Protein AF-A0A381YT73-F1 (afdb_monomer_lite)

Secondary structure (DSSP, 8-state):
---TTSSSTTSTTTHHHHHHHHHHHHHTTTT-PPTTHHHHGGGS-HHHHHHHHHHHHHHHHHHTTSS---SHHHHHHHHHHHHTPPP-SHHHHHHHHHHHHHHHHHHHHHHHHHHHHHHHHHHHT----------------SSHHHHHHHHHHHHHHHTTHHHHHHHHHHHHHHHHHHS--

Organism: NCBI:txid408172

pLDDT: mean 74.09, std 19.37, range [34.75, 97.25]

Radius of gyration: 31.49 Å; chains: 1; bounding box: 104×42×70 Å

Sequence (181 aa):
MVIQMKQVYLLEGKDSMTIVSEKEKHFKFLGKPLASLNEISGLIPKDQLFLLEQYGAWMEALVKNKIKPLTEDQKQFIQVAIGGRCGKTSFEKAWINSVIVRNRNRTDLITRETQLSTRVSNVGSFSNSKTMHSGHSNSGGGIGFITGIVLAVLAFSIVPVIPVIIAFIAGHWLSYNFGKK

Foldseek 3Di:
DPDVVPVVCVVPDPVVVVVVVLVVQLVVQFQAAAPCLVVCVVPDDPLLSVCRRGCVSSLVCLLVVVGDDPDPVSVVLNCCLPVVHDDPDSPSNSSSSVVVSVVVVVVVVVVVVVVVVVVVVVVVPPPPPDDDDDDDDDDDDDDVVVVVVVVVVVVVVCVVVVVVVVVVVVVVVVCVVVVPD

Structure (mmCIF, N/CA/C/O backbone):
data_AF-A0A381YT73-F1
#
_entry.id   AF-A0A381YT73-F1
#
loop_
_atom_site.group_PDB
_atom_site.id
_atom_site.type_symbol
_atom_site.label_atom_id
_atom_site.label_alt_id
_atom_site.label_comp_id
_atom_site.label_asym_id
_atom_site.label_entity_id
_atom_site.label_seq_id
_atom_site.pdbx_PDB_ins_code
_atom_site.Cartn_x
_atom_site.Cartn_y
_atom_site.Cartn_z
_atom_site.occupancy
_atom_site.B_iso_or_equiv
_atom_site.auth_seq_id
_atom_site.auth_comp_id
_atom_site.auth_asym_id
_atom_site.auth_atom_id
_atom_site.pdbx_PDB_model_num
ATOM 1 N N . MET A 1 1 ? -39.406 15.927 14.296 1.00 42.81 1 MET A N 1
ATOM 2 C CA . MET A 1 1 ? -38.547 14.918 13.634 1.00 42.81 1 MET A CA 1
ATOM 3 C C . MET A 1 1 ? -37.153 14.916 14.278 1.00 42.81 1 MET A C 1
ATOM 5 O O . MET A 1 1 ? -36.171 15.240 13.633 1.00 42.81 1 MET A O 1
ATOM 9 N N . VAL A 1 2 ? -37.068 14.607 15.581 1.00 46.50 2 VAL A N 1
ATOM 10 C CA . VAL A 1 2 ? -35.828 14.674 16.395 1.00 46.50 2 VAL A CA 1
ATOM 11 C C . VAL A 1 2 ? -35.729 13.403 17.249 1.00 46.50 2 VAL A C 1
ATOM 13 O O . VAL A 1 2 ? -35.628 13.452 18.467 1.00 46.50 2 VAL A O 1
ATOM 16 N N . ILE A 1 3 ? -35.902 12.236 16.623 1.00 46.19 3 ILE A N 1
ATOM 17 C CA . ILE A 1 3 ? -35.893 10.945 17.343 1.00 46.19 3 ILE A CA 1
ATOM 18 C C . ILE A 1 3 ? -34.907 9.937 16.727 1.00 46.19 3 ILE A C 1
ATOM 20 O O . ILE A 1 3 ? -34.513 8.993 17.400 1.00 46.19 3 ILE A O 1
ATOM 24 N N . GLN A 1 4 ? -34.363 10.179 15.528 1.00 47.47 4 GLN A N 1
ATOM 25 C CA . GLN A 1 4 ? -33.462 9.207 14.886 1.00 47.47 4 GLN A CA 1
ATOM 26 C C . GLN A 1 4 ? -31.974 9.358 15.230 1.00 47.47 4 GLN A C 1
ATOM 28 O O . GLN A 1 4 ? -31.201 8.451 14.951 1.00 47.47 4 GLN A O 1
ATOM 33 N N . MET A 1 5 ? -31.555 10.443 15.890 1.00 40.78 5 MET A N 1
ATOM 34 C CA . MET A 1 5 ? -30.147 10.606 16.289 1.00 40.78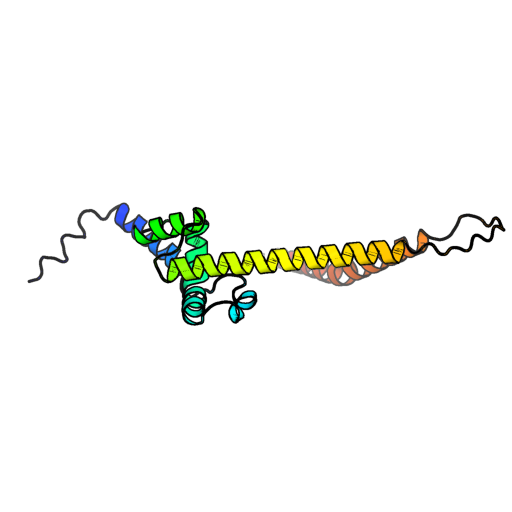 5 MET A CA 1
ATOM 35 C C . MET A 1 5 ? -29.824 10.002 17.665 1.00 40.78 5 MET A C 1
ATOM 37 O O . MET A 1 5 ? -28.659 9.855 18.012 1.00 40.78 5 MET A O 1
ATOM 41 N N . LYS A 1 6 ? -30.843 9.627 18.454 1.00 40.50 6 LYS A N 1
ATOM 42 C CA . LYS A 1 6 ? -30.668 9.190 19.850 1.00 40.50 6 LYS A CA 1
ATOM 43 C C . LYS A 1 6 ? -30.538 7.669 20.022 1.00 40.50 6 LYS A C 1
ATOM 45 O O . LYS A 1 6 ? -30.162 7.224 21.097 1.00 40.50 6 LYS A O 1
ATOM 50 N N . GLN A 1 7 ? -30.810 6.879 18.979 1.00 41.69 7 GLN A N 1
ATOM 51 C CA . GLN A 1 7 ? -30.789 5.407 19.050 1.00 41.69 7 GLN A CA 1
ATOM 52 C C . GLN A 1 7 ? -29.420 4.771 18.746 1.00 41.69 7 GLN A C 1
ATOM 54 O O . GLN A 1 7 ? -29.266 3.566 18.902 1.00 41.69 7 GLN A O 1
ATOM 59 N N . VAL A 1 8 ? -28.403 5.552 18.361 1.00 45.78 8 VAL A N 1
ATOM 60 C CA . VAL A 1 8 ? -27.037 5.022 18.153 1.00 45.78 8 VAL A CA 1
ATOM 61 C C . VAL A 1 8 ? -26.197 5.063 19.442 1.00 45.78 8 VAL A C 1
ATOM 63 O O . VAL A 1 8 ? -25.238 4.311 19.571 1.00 45.78 8 VAL A O 1
ATOM 66 N N . TYR A 1 9 ? -26.617 5.840 20.446 1.00 45.94 9 TYR A N 1
ATOM 67 C CA . TYR A 1 9 ? -25.870 6.052 21.695 1.00 45.94 9 TYR A CA 1
ATOM 68 C C . TYR A 1 9 ? -26.098 4.974 22.780 1.00 45.94 9 TYR A C 1
ATOM 70 O O . TYR A 1 9 ? -25.628 5.120 23.904 1.00 45.94 9 TYR A O 1
ATOM 78 N N . LEU A 1 10 ? -26.824 3.882 22.489 1.00 42.94 10 LEU A N 1
ATOM 79 C CA . LEU A 1 10 ? -27.246 2.910 23.517 1.00 42.94 10 LEU A CA 1
ATOM 80 C C . LEU A 1 10 ? -26.503 1.557 23.507 1.00 42.94 10 LEU A C 1
ATOM 82 O O . LEU A 1 10 ? -26.897 0.643 24.225 1.00 42.94 10 LEU A O 1
ATOM 86 N N . LEU A 1 11 ? -25.413 1.430 22.741 1.00 47.25 11 LEU A N 1
ATOM 87 C CA . LEU A 1 11 ? -24.475 0.289 22.809 1.00 47.25 11 LEU A CA 1
ATOM 88 C C . LEU A 1 11 ? -23.036 0.735 23.180 1.00 47.25 11 LEU A C 1
ATOM 90 O O . LEU A 1 11 ? -22.084 -0.044 23.142 1.00 47.25 11 LEU A O 1
ATOM 94 N N . GLU A 1 12 ? -22.867 2.010 23.546 1.00 51.44 12 GLU A N 1
ATOM 95 C CA . GLU A 1 12 ? -21.612 2.773 23.491 1.00 51.44 12 GLU A CA 1
ATOM 96 C C . GLU A 1 12 ? -20.751 2.763 24.768 1.00 51.44 12 GLU A C 1
ATOM 98 O O . GLU A 1 12 ? -20.396 3.808 25.310 1.00 51.44 12 GLU A O 1
ATOM 103 N N . GLY A 1 13 ? -20.350 1.591 25.247 1.00 49.94 13 GLY A N 1
ATOM 104 C CA . GLY A 1 13 ? -19.329 1.529 26.305 1.00 49.94 13 GLY A CA 1
ATOM 105 C C . GLY A 1 13 ? -17.940 1.192 25.774 1.00 49.94 13 GLY A C 1
ATOM 106 O O . GLY A 1 13 ? -16.969 1.920 25.968 1.00 49.94 13 GLY A O 1
ATOM 107 N N . LYS A 1 14 ? -17.842 0.029 25.126 1.00 52.56 14 LYS A N 1
ATOM 108 C CA . LYS A 1 14 ? -16.562 -0.599 24.763 1.00 52.56 14 LYS A CA 1
ATOM 109 C C . LYS A 1 14 ? -16.303 -0.591 23.257 1.00 52.56 14 LYS A C 1
ATOM 111 O O . LYS A 1 14 ? -15.175 -0.324 22.843 1.00 52.56 14 LYS A O 1
ATOM 116 N N . ASP A 1 15 ? -17.333 -0.800 22.440 1.00 57.03 15 ASP A N 1
ATOM 117 C CA . ASP A 1 15 ? -17.183 -0.879 20.981 1.00 57.03 15 ASP A CA 1
ATOM 118 C C . ASP A 1 15 ? -17.038 0.505 20.339 1.00 57.03 15 ASP A C 1
ATOM 120 O O . ASP A 1 15 ? -16.241 0.676 19.421 1.00 57.03 15 ASP A O 1
ATOM 124 N N . SER A 1 16 ? -17.712 1.525 20.877 1.00 57.81 16 SER A N 1
ATOM 125 C CA . SER A 1 16 ? -17.561 2.921 20.444 1.00 57.81 16 SER A CA 1
ATOM 126 C C . SER A 1 16 ? -16.148 3.446 20.715 1.00 57.81 16 SER A C 1
ATOM 128 O O . SER A 1 16 ? -15.484 3.921 19.796 1.00 57.81 16 SER A O 1
ATOM 130 N N . MET A 1 17 ? -15.646 3.272 21.942 1.00 60.31 17 MET A N 1
ATOM 131 C CA . MET A 1 17 ? -14.276 3.627 22.337 1.00 60.31 17 MET A CA 1
ATOM 132 C C . MET A 1 17 ? -13.229 2.916 21.461 1.00 60.31 17 MET A C 1
ATOM 134 O O . MET A 1 17 ? -12.271 3.534 20.995 1.00 60.31 17 MET A O 1
ATOM 138 N N . THR A 1 18 ? -13.435 1.624 21.177 1.00 63.34 18 THR A N 1
ATOM 139 C CA . THR A 1 18 ? -12.523 0.832 20.337 1.00 63.34 18 THR A CA 1
ATOM 140 C C . THR A 1 18 ? -12.548 1.295 18.877 1.00 63.34 18 THR A C 1
ATOM 142 O O . THR A 1 18 ? -11.493 1.471 18.273 1.00 63.34 18 THR A O 1
ATOM 145 N N . ILE A 1 19 ? -13.728 1.559 18.306 1.00 69.69 19 ILE A N 1
ATOM 146 C CA . ILE A 1 19 ? -13.866 2.051 16.926 1.00 69.69 19 ILE A CA 1
ATOM 147 C C . ILE A 1 19 ? -13.275 3.458 16.770 1.00 69.69 19 ILE A C 1
ATOM 149 O O . ILE A 1 19 ? -12.631 3.735 15.756 1.00 69.69 19 ILE A O 1
ATOM 153 N N . VAL A 1 20 ? -13.459 4.344 17.754 1.00 72.25 20 VAL A N 1
ATOM 154 C CA . VAL A 1 20 ? -12.851 5.685 17.759 1.00 72.25 20 VAL A CA 1
ATOM 155 C C . VAL A 1 20 ? -11.325 5.574 17.778 1.00 72.25 20 VAL A C 1
ATOM 157 O O . VAL A 1 20 ? -10.665 6.162 16.920 1.00 72.25 20 VAL A O 1
ATOM 160 N N . SER A 1 21 ? -10.769 4.731 18.653 1.00 80.06 21 SER A N 1
ATOM 161 C CA . SER A 1 21 ? -9.320 4.503 18.727 1.00 80.06 21 SER A CA 1
ATOM 162 C C . SER A 1 21 ? -8.738 3.911 17.435 1.00 80.06 21 SER A C 1
ATOM 164 O O . SER A 1 21 ? -7.663 4.317 16.989 1.00 80.06 21 SER A O 1
ATOM 166 N N . GLU A 1 22 ? -9.432 2.975 16.783 1.00 82.06 22 GLU A N 1
ATOM 167 C CA . GLU A 1 22 ? -8.963 2.421 15.507 1.00 82.06 22 GLU A CA 1
ATOM 168 C C . GLU A 1 22 ? -9.044 3.449 14.366 1.00 82.06 22 GLU A C 1
ATOM 170 O O . GLU A 1 22 ? -8.109 3.556 13.571 1.00 82.06 22 GLU A O 1
ATOM 175 N N . LYS A 1 23 ? -10.089 4.286 14.310 1.00 85.75 23 LYS A N 1
ATOM 176 C CA . LYS A 1 23 ? -10.169 5.386 13.331 1.00 85.75 23 LYS A CA 1
ATOM 177 C C . LYS A 1 23 ? -9.018 6.379 13.494 1.00 85.75 23 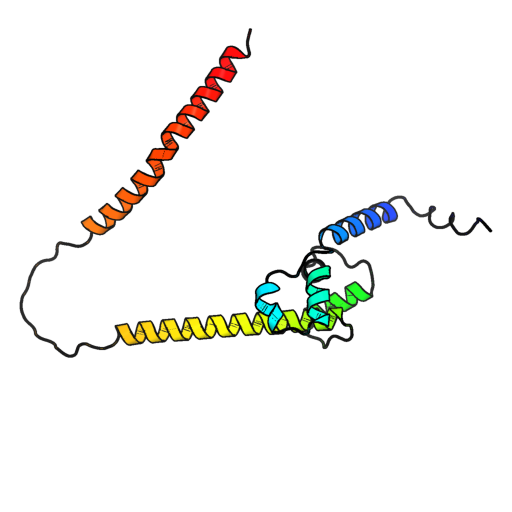LYS A C 1
ATOM 179 O O . LYS A 1 23 ? -8.398 6.757 12.501 1.00 85.75 23 LYS A O 1
ATOM 184 N N . GLU A 1 24 ? -8.670 6.747 14.725 1.00 88.56 24 GLU A N 1
ATOM 185 C CA . GLU A 1 24 ? -7.508 7.600 15.016 1.00 88.56 24 GLU A CA 1
ATOM 186 C C . GLU A 1 24 ? -6.198 7.011 14.483 1.00 88.56 24 GLU A C 1
ATOM 188 O O . GLU A 1 24 ? -5.364 7.736 13.936 1.00 88.56 24 GLU A O 1
ATOM 193 N N . LYS A 1 25 ? -6.019 5.687 14.573 1.00 90.75 25 LYS A N 1
ATOM 194 C CA . LYS A 1 25 ? -4.849 5.015 13.989 1.00 90.75 25 LYS A CA 1
ATOM 195 C C . LYS A 1 25 ? -4.814 5.154 12.468 1.00 90.75 25 LYS A C 1
ATOM 197 O O . LYS A 1 25 ? -3.731 5.358 11.928 1.00 90.75 25 LYS A O 1
ATOM 202 N N . HIS A 1 26 ? -5.959 5.094 11.784 1.00 91.75 26 HIS A N 1
ATOM 203 C CA . HIS A 1 26 ? -6.028 5.272 10.327 1.00 91.75 26 HIS A CA 1
ATOM 204 C C . HIS A 1 26 ? -5.612 6.684 9.907 1.00 91.75 26 HIS A C 1
ATOM 206 O O . HIS A 1 26 ? -4.826 6.829 8.970 1.00 91.75 26 HIS A O 1
ATOM 212 N N . PHE A 1 27 ? -6.071 7.714 10.628 1.00 90.81 27 PHE A N 1
ATOM 213 C CA . PHE A 1 27 ? -5.749 9.112 10.321 1.00 90.81 27 PHE A CA 1
ATOM 214 C C . PHE A 1 27 ? -4.245 9.404 10.322 1.00 90.81 27 PHE A C 1
ATOM 216 O O . PHE A 1 27 ? -3.790 10.233 9.540 1.00 90.81 27 PHE A O 1
ATOM 223 N N . LYS A 1 28 ? -3.449 8.673 11.114 1.00 93.44 28 LYS A N 1
ATOM 224 C CA . LYS A 1 28 ? -1.982 8.828 11.148 1.00 93.44 28 LYS A CA 1
ATOM 225 C C . LYS A 1 28 ? -1.297 8.552 9.806 1.00 93.44 28 LYS A C 1
ATOM 227 O O . LYS A 1 28 ? -0.177 9.019 9.604 1.00 93.44 28 LYS A O 1
ATOM 232 N N . PHE A 1 29 ? -1.929 7.786 8.917 1.00 91.94 29 PHE A N 1
ATOM 233 C CA . PHE A 1 29 ? -1.352 7.378 7.634 1.00 91.94 29 PHE A CA 1
ATOM 234 C C . PHE A 1 29 ? -1.969 8.089 6.423 1.00 91.94 29 PHE A C 1
ATOM 236 O O . PHE A 1 29 ? -1.427 7.977 5.325 1.00 91.94 29 PHE A O 1
ATOM 243 N N . LEU A 1 30 ? -3.083 8.804 6.600 1.00 92.00 30 LEU A N 1
ATOM 244 C CA . LEU A 1 30 ? -3.731 9.552 5.521 1.00 92.00 30 LEU A CA 1
ATOM 245 C C . LEU A 1 30 ? -2.926 10.810 5.158 1.00 92.00 30 LEU A C 1
ATOM 247 O O . LEU A 1 30 ? -2.263 11.401 6.010 1.00 92.00 30 LEU A O 1
ATOM 251 N N . GLY A 1 31 ? -2.973 11.202 3.883 1.00 91.00 31 GLY A N 1
ATOM 252 C CA . GLY A 1 31 ? -2.226 12.343 3.339 1.00 91.00 31 GLY A CA 1
ATOM 253 C C . GLY A 1 31 ? -0.717 12.106 3.234 1.00 91.00 31 GLY A C 1
ATOM 254 O O . GLY A 1 31 ? 0.044 13.058 3.068 1.00 91.00 31 GLY A O 1
ATOM 255 N N . LYS A 1 32 ? -0.263 10.855 3.387 1.00 94.06 32 LYS A N 1
ATOM 256 C CA . LYS A 1 32 ? 1.152 10.484 3.315 1.00 94.06 32 LYS A CA 1
ATOM 257 C C . LYS A 1 32 ? 1.408 9.610 2.081 1.00 94.06 32 LYS A C 1
ATOM 259 O O . LYS A 1 32 ? 0.720 8.593 1.907 1.00 94.06 32 LYS A O 1
ATOM 264 N N . PRO A 1 33 ? 2.429 9.946 1.272 1.00 95.19 33 PRO A N 1
ATOM 265 C CA . PRO A 1 33 ? 2.723 9.220 0.049 1.00 95.19 33 PRO A CA 1
ATOM 266 C C . PRO A 1 33 ? 3.263 7.823 0.338 1.00 95.19 33 PRO A C 1
ATOM 268 O O . PRO A 1 33 ? 3.783 7.537 1.420 1.00 95.19 33 PRO A O 1
ATOM 271 N N . LEU A 1 34 ? 3.173 6.946 -0.659 1.00 94.62 34 LEU A N 1
ATOM 272 C CA . LEU A 1 34 ? 3.829 5.645 -0.621 1.00 94.62 34 LEU A CA 1
ATOM 273 C C . LEU A 1 34 ? 5.354 5.823 -0.495 1.00 94.62 34 LEU A C 1
ATOM 275 O O . LEU A 1 34 ? 5.953 6.658 -1.175 1.00 94.62 34 LEU A O 1
ATOM 279 N N . ALA A 1 35 ? 6.006 5.008 0.336 1.00 90.75 35 ALA A N 1
ATOM 280 C CA . ALA A 1 35 ? 7.466 5.008 0.426 1.00 90.75 35 ALA A CA 1
ATOM 281 C C . ALA A 1 35 ? 8.096 4.727 -0.951 1.00 90.75 35 ALA A C 1
ATOM 283 O O . ALA A 1 35 ? 7.638 3.823 -1.657 1.00 90.75 35 ALA A O 1
ATOM 284 N N . SER A 1 36 ? 9.142 5.466 -1.329 1.00 87.12 36 SER A N 1
ATOM 285 C CA . SER A 1 36 ? 9.803 5.380 -2.647 1.00 87.12 36 SER A CA 1
ATOM 286 C C . SER A 1 36 ? 8.905 5.708 -3.849 1.00 87.12 36 SER A C 1
ATOM 288 O O . SER A 1 36 ? 9.171 5.263 -4.963 1.00 87.12 36 SER A O 1
ATOM 290 N N . LEU A 1 37 ? 7.817 6.466 -3.662 1.00 91.06 37 LEU A N 1
ATOM 291 C CA . LEU A 1 37 ? 6.957 6.864 -4.783 1.00 91.06 37 LEU A CA 1
ATOM 292 C C . LEU A 1 37 ? 7.701 7.729 -5.812 1.00 91.06 37 LEU A C 1
ATOM 294 O O . LEU A 1 37 ? 7.466 7.597 -7.008 1.00 91.06 37 LEU A O 1
ATOM 298 N N . ASN A 1 38 ? 8.629 8.569 -5.354 1.00 91.81 38 ASN A N 1
ATOM 299 C CA . ASN A 1 38 ? 9.497 9.395 -6.196 1.00 91.81 38 ASN A CA 1
ATOM 300 C C . ASN A 1 38 ? 10.347 8.575 -7.183 1.00 91.81 38 ASN A C 1
ATOM 302 O O . ASN A 1 38 ? 10.599 9.040 -8.288 1.00 91.81 38 ASN A O 1
ATOM 306 N N . GLU A 1 39 ? 10.755 7.361 -6.812 1.00 89.81 39 GLU A N 1
ATOM 307 C CA . GLU A 1 39 ? 11.551 6.470 -7.666 1.00 89.81 39 GLU A CA 1
ATOM 308 C C . GLU A 1 39 ? 10.728 5.852 -8.808 1.00 89.81 39 GLU A C 1
ATOM 310 O O . GLU A 1 39 ? 11.289 5.401 -9.805 1.00 89.81 39 GLU A O 1
ATOM 315 N N . ILE A 1 40 ? 9.399 5.805 -8.665 1.00 91.75 40 ILE A N 1
ATOM 316 C CA . ILE A 1 40 ? 8.491 5.119 -9.598 1.00 91.75 40 ILE A CA 1
ATOM 317 C C . ILE A 1 40 ? 7.450 6.053 -10.230 1.00 91.75 40 ILE A C 1
ATOM 319 O O . ILE A 1 40 ? 6.656 5.606 -11.056 1.00 91.75 40 ILE A O 1
ATOM 323 N N . SER A 1 41 ? 7.444 7.341 -9.879 1.00 90.69 41 SER A N 1
ATOM 324 C CA . SER A 1 41 ? 6.410 8.306 -10.280 1.00 90.69 41 SER A CA 1
ATOM 325 C C . SER A 1 41 ? 6.308 8.487 -11.796 1.00 90.69 41 SER A C 1
ATOM 327 O O . SER A 1 41 ? 5.206 8.595 -12.325 1.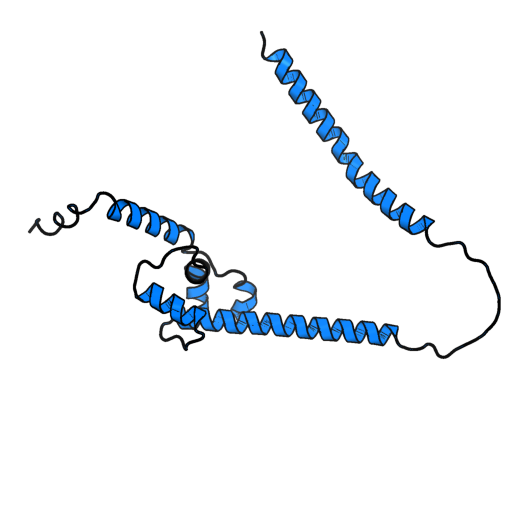00 90.69 41 SER A O 1
ATOM 329 N N . GLY A 1 42 ? 7.437 8.442 -12.510 1.00 91.31 42 GLY A N 1
ATOM 330 C CA . GLY A 1 42 ? 7.482 8.535 -13.975 1.00 91.31 42 GLY A CA 1
ATOM 331 C C . GLY A 1 42 ? 6.989 7.286 -14.715 1.00 91.31 42 GLY A C 1
ATOM 332 O O . GLY A 1 42 ? 6.861 7.314 -15.935 1.00 91.31 42 GLY A O 1
ATOM 333 N N . LEU A 1 43 ? 6.722 6.192 -13.998 1.00 91.00 43 LEU A N 1
ATOM 334 C CA . LEU A 1 43 ? 6.351 4.890 -14.563 1.00 91.00 43 LEU A CA 1
ATOM 335 C C . LEU A 1 43 ? 4.890 4.512 -14.276 1.00 91.00 43 LEU A C 1
ATOM 337 O O . LEU A 1 43 ? 4.441 3.438 -14.679 1.00 91.00 43 LEU A O 1
ATOM 341 N N . ILE A 1 44 ? 4.155 5.369 -13.564 1.00 92.12 44 ILE A N 1
ATOM 342 C CA . ILE A 1 44 ? 2.781 5.124 -13.123 1.00 92.12 44 ILE A CA 1
ATOM 343 C C . ILE A 1 44 ? 1.848 6.179 -13.745 1.00 92.12 44 ILE A C 1
ATOM 345 O O . ILE A 1 44 ? 2.219 7.351 -13.831 1.00 92.12 44 ILE A O 1
ATOM 349 N N . PRO A 1 45 ? 0.626 5.802 -14.169 1.00 92.75 45 PRO A N 1
ATOM 350 C CA . PRO A 1 45 ? -0.389 6.756 -14.615 1.00 92.75 45 PRO A CA 1
ATOM 351 C C . PRO A 1 45 ? -0.686 7.853 -13.577 1.00 92.75 45 PRO A C 1
ATOM 353 O O . PRO A 1 45 ? -0.723 7.592 -12.375 1.00 92.75 45 PRO A O 1
ATOM 356 N N . LYS A 1 46 ? -0.928 9.091 -14.030 1.00 91.31 46 LYS A N 1
ATOM 357 C CA . LYS A 1 46 ? -1.086 10.267 -13.146 1.00 91.31 46 LYS A CA 1
ATOM 358 C C . LYS A 1 46 ? -2.250 10.150 -12.153 1.00 91.31 46 LYS A C 1
ATOM 360 O O . LYS A 1 46 ? -2.137 10.603 -11.020 1.00 91.31 46 LYS A O 1
ATOM 365 N N . ASP A 1 47 ? -3.356 9.541 -12.567 1.00 90.44 47 ASP A N 1
ATOM 366 C CA . ASP A 1 47 ? -4.529 9.278 -11.726 1.00 90.44 47 ASP A CA 1
ATOM 367 C C . ASP A 1 47 ? -4.197 8.330 -10.563 1.00 90.44 47 ASP A C 1
ATOM 369 O O . ASP A 1 47 ? -4.614 8.544 -9.425 1.00 90.44 47 ASP A O 1
ATOM 373 N N . GLN A 1 48 ? -3.381 7.311 -10.831 1.00 93.62 48 GLN A N 1
ATOM 374 C CA . GLN A 1 48 ? -2.901 6.375 -9.818 1.00 93.62 48 GLN A CA 1
ATOM 375 C C . GLN A 1 48 ? -1.829 7.008 -8.933 1.00 93.62 48 GLN A C 1
ATOM 377 O O . GLN A 1 48 ? -1.826 6.775 -7.726 1.00 93.62 48 GLN A O 1
ATOM 382 N N . LEU A 1 49 ? -0.953 7.838 -9.507 1.00 94.06 49 LEU A N 1
ATOM 383 C CA . LEU A 1 49 ? 0.057 8.587 -8.762 1.00 94.06 49 LEU A CA 1
ATOM 384 C C . LEU A 1 49 ? -0.591 9.451 -7.673 1.00 94.06 49 LEU A C 1
ATOM 386 O O . LEU A 1 49 ? -0.186 9.358 -6.519 1.00 94.06 49 LEU A O 1
ATOM 390 N N . PHE A 1 50 ? -1.654 10.189 -8.007 1.00 94.06 50 PHE A N 1
ATOM 391 C CA . PHE A 1 50 ? -2.401 10.993 -7.036 1.00 94.06 50 PHE A CA 1
ATOM 392 C C . PHE A 1 50 ? -2.930 10.152 -5.861 1.00 94.06 50 PHE A C 1
ATOM 394 O O . PHE A 1 50 ? -2.797 10.533 -4.697 1.00 94.06 50 PHE A O 1
ATOM 401 N N . LEU A 1 51 ? -3.479 8.963 -6.136 1.00 94.62 51 LEU A N 1
ATOM 402 C CA . LEU A 1 51 ? -3.942 8.054 -5.081 1.00 94.62 51 LEU A CA 1
ATOM 403 C C . LEU A 1 51 ? -2.793 7.564 -4.194 1.00 94.62 51 LEU A C 1
ATOM 405 O O . LEU A 1 51 ? -2.953 7.456 -2.979 1.00 94.62 51 LEU A O 1
ATOM 409 N N . LEU A 1 52 ? -1.632 7.277 -4.782 1.00 95.69 52 LEU A N 1
ATOM 410 C CA . LEU A 1 52 ? -0.445 6.845 -4.044 1.00 95.69 52 LEU A CA 1
ATOM 411 C C . LEU A 1 52 ? 0.186 7.982 -3.232 1.00 95.69 52 LEU A C 1
ATOM 413 O O . LEU A 1 52 ? 0.777 7.707 -2.190 1.00 95.69 52 LEU A O 1
ATOM 417 N N . GLU A 1 53 ? 0.049 9.236 -3.660 1.00 95.38 53 GLU A N 1
ATOM 418 C CA . GLU A 1 53 ? 0.494 10.412 -2.903 1.00 95.38 53 GLU A CA 1
ATOM 419 C C . GLU A 1 53 ? -0.380 10.666 -1.673 1.00 95.38 53 GLU A C 1
ATOM 421 O O . GLU A 1 53 ? 0.132 10.950 -0.592 1.00 95.38 53 GLU A O 1
ATOM 426 N N . GLN A 1 54 ? -1.698 10.526 -1.818 1.00 93.50 54 GLN A N 1
ATOM 427 C CA . GLN A 1 54 ? -2.646 10.833 -0.745 1.00 93.50 54 GLN A CA 1
ATOM 428 C C . GLN A 1 54 ? -2.874 9.661 0.215 1.00 93.50 54 GLN A C 1
ATOM 430 O O . GLN A 1 54 ? -3.083 9.861 1.413 1.00 93.50 54 GLN A O 1
ATOM 435 N N . TYR A 1 55 ? -2.837 8.428 -0.292 1.00 95.88 55 TYR A N 1
ATOM 436 C CA . TYR A 1 55 ? -3.254 7.238 0.454 1.00 95.88 55 TYR A CA 1
ATOM 437 C C . TYR A 1 55 ? -2.199 6.128 0.476 1.00 95.88 55 TYR A C 1
ATOM 439 O O . TYR A 1 55 ? -2.458 5.054 1.018 1.00 95.88 55 TYR A O 1
ATOM 447 N N . GLY A 1 56 ? -1.008 6.347 -0.087 1.00 95.69 56 GLY A N 1
ATOM 448 C CA . GLY A 1 56 ? 0.021 5.316 -0.232 1.00 95.69 56 GLY A CA 1
ATOM 449 C C . GLY A 1 56 ? 0.489 4.704 1.085 1.00 95.69 56 GLY A C 1
ATOM 450 O O . GLY A 1 56 ? 0.504 3.479 1.221 1.00 95.69 56 GLY A O 1
ATOM 451 N N . ALA A 1 57 ? 0.814 5.532 2.080 1.00 96.62 57 ALA A N 1
ATOM 452 C CA . ALA A 1 57 ? 1.227 5.036 3.394 1.00 96.62 57 ALA A CA 1
ATOM 453 C C . ALA A 1 57 ? 0.085 4.315 4.128 1.00 96.62 57 ALA A C 1
ATOM 455 O O . ALA A 1 57 ? 0.320 3.355 4.861 1.00 96.62 57 ALA A O 1
ATOM 456 N N . TRP A 1 58 ? -1.156 4.762 3.923 1.00 97.25 58 TRP A N 1
ATOM 457 C CA . TRP A 1 58 ? -2.345 4.134 4.496 1.00 97.25 58 TRP A CA 1
ATOM 458 C C . TRP A 1 58 ? -2.614 2.754 3.885 1.00 97.25 58 TRP A C 1
ATOM 460 O O . TRP A 1 58 ? -2.800 1.784 4.619 1.00 97.25 58 TRP A O 1
ATOM 470 N N . MET A 1 59 ? -2.538 2.639 2.556 1.00 95.94 59 MET A N 1
ATOM 471 C CA . MET A 1 59 ? -2.622 1.358 1.852 1.00 95.94 59 MET A CA 1
ATOM 472 C C . MET A 1 59 ? -1.525 0.396 2.319 1.00 95.94 59 MET A C 1
ATOM 474 O O . MET A 1 59 ? -1.799 -0.762 2.627 1.00 95.94 59 MET A O 1
ATOM 478 N N . GLU A 1 60 ? -0.290 0.884 2.455 1.00 96.38 60 GLU A N 1
ATOM 479 C CA . GLU A 1 60 ? 0.822 0.075 2.952 1.00 96.38 60 GLU A CA 1
ATOM 480 C C . GLU A 1 60 ? 0.605 -0.390 4.398 1.00 96.38 60 GLU A C 1
ATOM 482 O O . GLU A 1 60 ? 0.905 -1.538 4.734 1.00 96.38 60 GLU A O 1
ATOM 487 N N . ALA A 1 61 ? 0.067 0.475 5.258 1.00 96.25 61 ALA A N 1
ATOM 488 C CA . ALA A 1 61 ? -0.242 0.133 6.639 1.00 96.25 61 ALA A CA 1
ATOM 489 C C . ALA A 1 61 ? -1.328 -0.950 6.738 1.00 96.25 61 ALA A C 1
ATOM 491 O O . ALA A 1 61 ? -1.193 -1.847 7.572 1.00 96.25 61 ALA A O 1
ATOM 492 N N . LEU A 1 62 ? -2.351 -0.908 5.876 1.00 95.19 62 LEU A N 1
ATOM 493 C CA . LEU A 1 62 ? -3.367 -1.961 5.780 1.00 95.19 62 LEU A CA 1
ATOM 494 C C . LEU A 1 62 ? -2.754 -3.300 5.360 1.00 95.19 62 LEU A C 1
ATOM 496 O O . LEU A 1 62 ? -2.949 -4.306 6.037 1.00 95.19 62 LEU A O 1
ATOM 500 N N . VAL A 1 63 ? -1.973 -3.316 4.275 1.00 94.69 63 VAL A N 1
ATOM 501 C CA . VAL A 1 63 ? -1.370 -4.553 3.745 1.00 94.69 63 VAL A CA 1
ATOM 502 C C . VAL A 1 63 ? -0.379 -5.165 4.737 1.00 94.69 63 VAL A C 1
ATOM 504 O O . VAL A 1 63 ? -0.326 -6.382 4.888 1.00 94.69 63 VAL A O 1
ATOM 507 N N . LYS A 1 64 ? 0.378 -4.333 5.464 1.00 94.75 64 LYS A N 1
ATOM 508 C CA . LYS A 1 64 ? 1.310 -4.773 6.517 1.00 94.75 64 LYS A CA 1
ATOM 509 C C . LYS A 1 64 ? 0.631 -5.068 7.860 1.00 94.75 64 LYS A C 1
ATOM 511 O O . LYS A 1 64 ? 1.337 -5.297 8.839 1.00 94.75 64 LYS A O 1
ATOM 516 N N . ASN A 1 65 ? -0.703 -5.030 7.929 1.00 94.06 65 ASN A N 1
ATOM 517 C CA . ASN A 1 65 ? -1.488 -5.256 9.145 1.00 94.06 65 ASN A CA 1
ATOM 518 C C . ASN A 1 65 ? -1.086 -4.341 10.327 1.00 94.06 65 ASN A C 1
ATOM 520 O O . ASN A 1 65 ? -1.194 -4.717 11.493 1.00 94.06 65 ASN A O 1
ATOM 524 N N . LYS A 1 66 ? -0.595 -3.127 10.035 1.00 93.56 66 LYS A N 1
ATOM 525 C CA . LYS A 1 66 ? -0.285 -2.095 11.045 1.00 93.56 66 LYS A CA 1
ATOM 526 C C . LYS A 1 66 ? -1.548 -1.402 11.558 1.00 93.56 66 LYS A C 1
ATOM 528 O O . LYS A 1 66 ? -1.549 -0.868 12.664 1.00 93.56 66 LYS A O 1
ATOM 533 N N . ILE A 1 67 ? -2.594 -1.391 10.736 1.00 93.06 67 ILE A N 1
ATOM 534 C CA . ILE A 1 67 ? -3.939 -0.912 11.056 1.00 93.06 67 ILE A CA 1
ATOM 535 C C . ILE A 1 67 ? -4.953 -1.965 10.608 1.00 93.06 67 ILE A C 1
ATOM 537 O O . ILE A 1 67 ? -4.728 -2.653 9.611 1.00 93.06 67 ILE A O 1
ATOM 541 N N . LYS A 1 68 ? -6.046 -2.118 11.361 1.00 92.75 68 LYS A N 1
ATOM 542 C CA . LYS A 1 68 ? -7.073 -3.126 11.075 1.00 92.75 68 LYS A CA 1
ATOM 543 C C . LYS A 1 68 ? -8.068 -2.602 10.039 1.00 92.75 68 LYS A C 1
ATOM 545 O O . LYS A 1 68 ? -8.466 -1.449 10.125 1.00 92.75 68 LYS A O 1
ATOM 550 N N . PRO A 1 69 ? -8.549 -3.423 9.096 1.00 92.25 69 PRO A N 1
ATOM 551 C CA . PRO A 1 69 ? -9.597 -2.981 8.187 1.00 92.25 69 PRO A CA 1
ATOM 552 C C . PRO A 1 69 ? -10.903 -2.718 8.954 1.00 92.25 69 PRO A C 1
ATOM 554 O O . PRO A 1 69 ? -11.371 -3.560 9.720 1.00 92.25 69 PRO A O 1
ATOM 557 N N . LEU A 1 70 ? -11.496 -1.552 8.717 1.00 90.62 70 LEU A N 1
ATOM 558 C CA . LEU A 1 70 ? -12.758 -1.097 9.305 1.00 90.62 70 LEU A CA 1
ATOM 559 C C . LEU A 1 70 ? -13.965 -1.381 8.403 1.00 90.62 70 LEU A C 1
ATOM 561 O O . LEU A 1 70 ? -15.094 -1.377 8.882 1.00 90.62 70 LEU A O 1
ATOM 565 N N . THR A 1 71 ? -13.741 -1.604 7.105 1.00 90.19 71 THR A N 1
ATOM 566 C CA . THR A 1 71 ? -14.797 -1.844 6.110 1.00 90.19 71 THR A CA 1
ATOM 567 C C . THR A 1 71 ? -14.525 -3.108 5.298 1.00 90.19 71 THR A C 1
ATOM 569 O O . THR A 1 71 ? -13.380 -3.553 5.190 1.00 90.19 71 THR A O 1
ATOM 572 N N . GLU A 1 72 ? -15.570 -3.679 4.694 1.00 90.69 72 GLU A N 1
ATOM 573 C CA . GLU A 1 72 ? -15.424 -4.828 3.788 1.00 90.69 72 GLU A CA 1
ATOM 574 C C . GLU A 1 72 ? -14.564 -4.492 2.565 1.00 90.69 72 GLU A C 1
ATOM 576 O O . GLU A 1 72 ? -13.716 -5.294 2.186 1.00 90.69 72 GLU A O 1
ATOM 581 N N . ASP A 1 73 ? -14.662 -3.275 2.024 1.00 90.31 73 ASP A N 1
ATOM 582 C CA . ASP A 1 73 ? -13.801 -2.827 0.920 1.00 90.31 73 ASP A CA 1
ATOM 583 C C . ASP A 1 73 ? -12.314 -2.833 1.303 1.00 90.31 73 ASP A C 1
ATOM 585 O O . ASP A 1 73 ? -11.458 -3.197 0.498 1.00 90.31 73 ASP A O 1
ATOM 589 N N . GLN A 1 74 ? -11.983 -2.481 2.550 1.00 93.00 74 GLN A N 1
ATOM 590 C CA . GLN A 1 74 ? -10.606 -2.542 3.047 1.00 93.00 74 GLN A CA 1
ATOM 591 C C . GLN A 1 74 ? -10.132 -3.989 3.212 1.00 93.00 74 GLN A C 1
ATOM 593 O O . GLN A 1 74 ? -8.987 -4.301 2.885 1.00 93.00 74 GLN A O 1
ATOM 598 N N . LYS A 1 75 ? -11.005 -4.893 3.677 1.00 93.25 75 LYS A N 1
ATOM 599 C CA . LYS A 1 75 ? -10.699 -6.332 3.740 1.00 93.25 75 LYS A CA 1
ATOM 600 C C . LYS A 1 75 ? -10.466 -6.899 2.341 1.00 93.25 75 LYS A C 1
ATOM 602 O O . LYS A 1 75 ? -9.492 -7.619 2.127 1.00 93.25 75 LYS A O 1
ATOM 607 N N . GLN A 1 76 ? -11.320 -6.534 1.388 1.00 92.94 76 GLN A N 1
ATOM 608 C CA . GLN A 1 76 ? -11.210 -6.924 -0.012 1.00 92.94 76 GLN A CA 1
ATOM 609 C C . GLN A 1 76 ? -9.901 -6.418 -0.630 1.00 92.94 76 GLN A C 1
ATOM 611 O O . GLN A 1 76 ? -9.171 -7.203 -1.236 1.00 92.94 76 GLN A O 1
ATOM 616 N N . PHE A 1 77 ? -9.559 -5.146 -0.408 1.00 94.50 77 PHE A N 1
ATOM 617 C CA . PHE A 1 77 ? -8.296 -4.564 -0.854 1.00 94.50 77 PHE A CA 1
ATOM 618 C C . PHE A 1 77 ? -7.089 -5.364 -0.345 1.00 94.50 77 PHE A C 1
ATOM 620 O O . PHE A 1 77 ? -6.213 -5.709 -1.134 1.00 94.50 77 PHE A O 1
ATOM 627 N N . ILE A 1 78 ? -7.058 -5.722 0.946 1.00 94.00 78 ILE A N 1
ATOM 628 C CA . ILE A 1 78 ? -5.972 -6.528 1.531 1.00 94.00 78 ILE A CA 1
ATOM 629 C C . ILE A 1 78 ? -5.876 -7.900 0.848 1.00 94.00 78 ILE A C 1
ATOM 631 O O . ILE A 1 78 ? -4.780 -8.333 0.489 1.00 94.00 78 ILE A O 1
ATOM 635 N N . GLN A 1 79 ? -7.008 -8.575 0.616 1.00 92.62 79 GLN A N 1
ATOM 636 C CA . GLN A 1 79 ? -7.017 -9.865 -0.083 1.00 92.62 79 GLN A CA 1
ATOM 637 C C . GLN A 1 79 ? -6.457 -9.756 -1.505 1.00 92.62 79 GLN A C 1
ATOM 639 O O . GLN A 1 79 ? -5.705 -10.628 -1.941 1.00 92.62 79 GLN A O 1
ATOM 644 N N . VAL A 1 80 ? -6.810 -8.695 -2.234 1.00 92.44 80 VAL A N 1
ATOM 645 C CA . VAL A 1 80 ? -6.309 -8.446 -3.592 1.00 92.44 80 VAL A CA 1
ATOM 646 C C . VAL A 1 80 ? -4.815 -8.117 -3.574 1.00 92.44 80 VAL A C 1
ATOM 648 O O . VAL A 1 80 ? -4.060 -8.684 -4.364 1.00 92.44 80 VAL A O 1
ATOM 651 N N . ALA A 1 81 ? -4.384 -7.266 -2.643 1.00 91.12 81 ALA A N 1
ATOM 652 C CA . ALA A 1 81 ? -3.000 -6.834 -2.494 1.00 91.12 81 ALA A CA 1
ATOM 653 C C . ALA A 1 81 ? -2.037 -7.983 -2.156 1.00 91.12 81 ALA A C 1
ATOM 655 O O . ALA A 1 81 ? -0.903 -7.978 -2.631 1.00 91.12 81 ALA A O 1
ATOM 656 N N . ILE A 1 82 ? -2.477 -8.960 -1.356 1.00 88.19 82 ILE A N 1
ATOM 657 C CA . ILE A 1 82 ? -1.673 -10.134 -0.980 1.00 88.19 82 ILE A CA 1
ATOM 658 C C . ILE A 1 82 ? -1.797 -11.249 -2.026 1.00 88.19 82 ILE A C 1
ATOM 660 O O . ILE A 1 82 ? -0.806 -11.877 -2.387 1.00 88.19 82 ILE A O 1
ATOM 664 N N . GLY A 1 83 ? -3.010 -11.503 -2.523 1.00 79.12 83 GLY A N 1
ATOM 665 C CA . GLY A 1 83 ? -3.318 -12.653 -3.376 1.00 79.12 83 GLY A CA 1
ATOM 666 C C . GLY A 1 83 ? -2.919 -12.512 -4.846 1.00 79.12 83 GLY A C 1
ATOM 667 O O . GLY A 1 83 ? -3.259 -13.392 -5.633 1.00 79.12 83 GLY A O 1
ATOM 668 N N . GLY A 1 84 ? -2.270 -11.411 -5.244 1.00 70.06 84 GLY A N 1
ATOM 669 C CA . GLY A 1 84 ? -1.832 -11.183 -6.628 1.00 70.06 84 GLY A CA 1
ATOM 670 C C . GLY A 1 84 ? -2.980 -11.143 -7.644 1.00 70.06 84 GLY A C 1
ATOM 671 O O . GLY A 1 84 ? -2.789 -11.461 -8.816 1.00 70.06 84 GLY A O 1
ATOM 672 N N . ARG A 1 85 ? -4.194 -10.802 -7.196 1.00 78.75 85 ARG A N 1
ATOM 673 C CA . ARG A 1 85 ? -5.390 -10.755 -8.047 1.00 78.75 85 ARG A CA 1
ATOM 674 C C . ARG A 1 85 ? -5.417 -9.468 -8.870 1.00 78.75 85 ARG A C 1
ATOM 676 O O . ARG A 1 85 ? -4.830 -8.465 -8.482 1.00 78.75 85 ARG A O 1
ATOM 683 N N . CYS A 1 86 ? -6.148 -9.476 -9.985 1.00 79.88 86 CYS A N 1
ATOM 684 C CA . CYS A 1 86 ? -6.365 -8.261 -10.768 1.00 79.88 86 CYS A CA 1
ATOM 685 C C . CYS A 1 86 ? -7.265 -7.284 -9.996 1.00 79.88 86 CYS A C 1
ATOM 687 O O . CYS A 1 86 ? -8.370 -7.644 -9.581 1.00 79.88 86 CYS A O 1
ATOM 689 N N . GLY A 1 87 ? -6.782 -6.056 -9.807 1.00 83.56 87 GLY A N 1
ATOM 690 C CA . GLY A 1 87 ? -7.515 -4.996 -9.125 1.00 83.56 87 GLY A CA 1
ATOM 691 C C . GLY A 1 87 ? -8.707 -4.513 -9.944 1.00 83.56 87 GLY A C 1
ATOM 692 O O . GLY A 1 87 ? -8.583 -4.198 -11.130 1.00 83.56 87 GLY A O 1
ATOM 693 N N . LYS A 1 88 ? -9.868 -4.420 -9.302 1.00 88.56 88 LYS A N 1
ATOM 694 C CA . LYS A 1 88 ? -11.092 -3.868 -9.886 1.00 88.56 88 LYS A CA 1
ATOM 695 C C . LYS A 1 88 ? -11.174 -2.369 -9.624 1.00 88.56 88 LYS A C 1
ATOM 697 O O . LYS A 1 88 ? -11.480 -1.607 -10.543 1.00 88.56 88 LYS A O 1
ATOM 702 N N . THR A 1 89 ? -10.859 -1.948 -8.400 1.00 93.00 89 THR A N 1
ATOM 703 C CA . THR A 1 89 ? -10.934 -0.544 -7.976 1.00 93.00 89 THR A CA 1
ATOM 704 C C . THR A 1 89 ? -9.681 0.241 -8.369 1.00 93.00 89 THR A C 1
ATOM 706 O O . THR A 1 89 ? -8.626 -0.330 -8.654 1.00 93.00 89 THR A O 1
ATOM 709 N N . SER A 1 90 ? -9.779 1.572 -8.388 1.00 92.50 90 SER A N 1
ATOM 710 C CA . SER A 1 90 ? -8.637 2.454 -8.660 1.00 92.50 90 SER A CA 1
ATOM 711 C C . SER A 1 90 ? -7.522 2.301 -7.618 1.00 92.50 90 SER A C 1
ATOM 713 O O . SER A 1 90 ? -6.354 2.253 -7.993 1.00 92.50 90 SER A O 1
ATOM 715 N N . PHE A 1 91 ? -7.872 2.132 -6.337 1.00 93.12 91 PHE A N 1
ATOM 716 C CA . PHE A 1 91 ? -6.926 1.869 -5.247 1.00 93.12 91 PHE A CA 1
ATOM 717 C C . PHE A 1 91 ? -6.182 0.545 -5.431 1.00 93.12 91 PHE A C 1
ATOM 719 O O . PHE A 1 91 ? -4.958 0.504 -5.326 1.00 93.12 91 PHE A O 1
ATOM 726 N N . GLU A 1 92 ? -6.902 -0.531 -5.758 1.00 94.44 92 GLU A N 1
ATOM 727 C CA . GLU A 1 92 ? -6.290 -1.838 -6.018 1.00 94.44 92 GLU A CA 1
ATOM 728 C C . GLU A 1 92 ? -5.338 -1.770 -7.217 1.00 94.44 92 GLU A C 1
ATOM 730 O O . GLU A 1 92 ? -4.204 -2.237 -7.131 1.00 94.44 92 GLU A O 1
ATOM 735 N N . LYS A 1 93 ? -5.767 -1.142 -8.320 1.00 94.06 93 LYS A N 1
ATOM 736 C CA . LYS A 1 93 ? -4.934 -0.968 -9.521 1.00 94.06 93 LYS A CA 1
ATOM 737 C C . LYS A 1 93 ? -3.681 -0.147 -9.228 1.00 94.06 93 LYS A C 1
ATOM 739 O O . LYS A 1 93 ? -2.589 -0.568 -9.603 1.00 94.06 93 LYS A O 1
ATOM 744 N N . ALA A 1 94 ? -3.827 0.982 -8.532 1.00 94.75 94 ALA A N 1
ATOM 745 C CA . ALA A 1 94 ? -2.709 1.840 -8.150 1.00 94.75 94 ALA A CA 1
ATOM 746 C C . ALA A 1 94 ? -1.698 1.084 -7.274 1.00 94.75 94 ALA A C 1
ATOM 748 O O . ALA A 1 94 ? -0.496 1.116 -7.543 1.00 94.75 94 ALA A O 1
ATOM 749 N N . TRP A 1 95 ? -2.182 0.343 -6.273 1.00 95.44 95 TRP A N 1
ATOM 750 C CA . TRP A 1 95 ? -1.333 -0.473 -5.409 1.00 95.44 95 TRP A CA 1
ATOM 751 C C . TRP A 1 95 ? -0.590 -1.559 -6.194 1.00 95.44 95 TRP A C 1
ATOM 753 O O . TRP A 1 95 ? 0.639 -1.610 -6.145 1.00 95.44 95 TRP A O 1
ATOM 763 N N . ILE A 1 96 ? -1.303 -2.385 -6.966 1.00 93.62 96 ILE A N 1
ATOM 764 C CA . ILE A 1 96 ? -0.714 -3.488 -7.742 1.00 93.62 96 ILE A CA 1
ATOM 765 C C . ILE A 1 96 ? 0.344 -2.966 -8.714 1.00 93.62 96 ILE A C 1
ATOM 767 O O . ILE A 1 96 ? 1.463 -3.483 -8.742 1.00 93.62 96 ILE A O 1
ATOM 771 N N . ASN A 1 97 ? 0.030 -1.913 -9.471 1.00 92.88 97 ASN A N 1
ATOM 772 C CA . ASN A 1 97 ? 0.972 -1.333 -10.422 1.00 92.88 97 ASN A CA 1
ATOM 773 C C . ASN A 1 97 ? 2.216 -0.793 -9.712 1.00 92.88 97 ASN A C 1
ATOM 775 O O . ASN A 1 97 ? 3.330 -1.034 -10.175 1.00 92.88 97 ASN A O 1
ATOM 779 N N . SER A 1 98 ? 2.057 -0.150 -8.550 1.00 93.56 98 SER A N 1
ATOM 780 C CA . SER A 1 98 ? 3.197 0.331 -7.762 1.00 93.56 98 SER A CA 1
ATOM 781 C C . SER A 1 98 ? 4.123 -0.803 -7.306 1.00 93.56 98 SER A C 1
ATOM 783 O O . SER A 1 98 ? 5.346 -0.661 -7.354 1.00 93.56 98 SER A O 1
ATOM 785 N N . VAL A 1 99 ? 3.558 -1.951 -6.917 1.00 92.56 99 VAL A N 1
ATOM 786 C CA . VAL A 1 99 ? 4.318 -3.139 -6.505 1.00 92.56 99 VAL A CA 1
ATOM 787 C C . VAL A 1 99 ? 5.048 -3.750 -7.698 1.00 92.56 99 VAL A C 1
A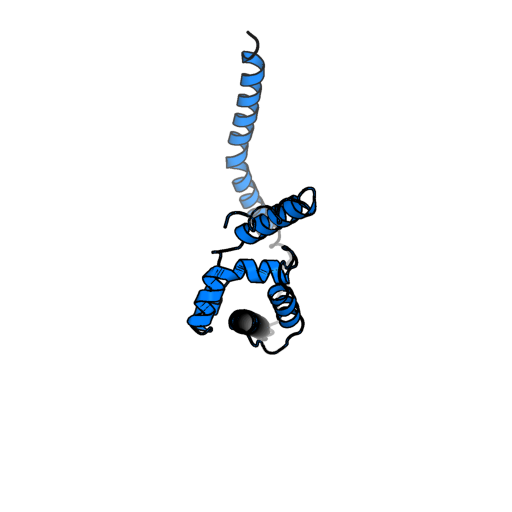TOM 789 O O . VAL A 1 99 ? 6.241 -4.037 -7.601 1.00 92.56 99 VAL A O 1
ATOM 792 N N . ILE A 1 100 ? 4.372 -3.897 -8.841 1.00 91.38 100 ILE A N 1
ATOM 793 C CA . ILE A 1 100 ? 4.972 -4.429 -10.073 1.00 91.38 100 ILE A CA 1
ATOM 794 C C . ILE A 1 100 ? 6.160 -3.570 -10.508 1.00 91.38 100 ILE A C 1
ATOM 796 O O . ILE A 1 100 ? 7.242 -4.098 -10.763 1.00 91.38 100 ILE A O 1
ATOM 800 N N . VAL A 1 101 ? 5.975 -2.251 -10.577 1.00 92.44 101 VAL A N 1
ATOM 801 C CA . VAL A 1 101 ? 7.024 -1.321 -11.008 1.00 92.44 101 VAL A CA 1
ATOM 802 C C . VAL A 1 101 ? 8.210 -1.348 -10.044 1.00 92.44 101 VAL A C 1
ATOM 804 O O . VAL A 1 101 ? 9.352 -1.457 -10.489 1.00 92.44 101 VAL A O 1
ATOM 807 N N . ARG A 1 102 ? 7.961 -1.323 -8.729 1.00 91.50 102 ARG A N 1
ATOM 808 C CA . ARG A 1 102 ? 9.024 -1.388 -7.714 1.00 91.50 102 ARG A CA 1
ATOM 809 C C . ARG A 1 102 ? 9.826 -2.685 -7.803 1.00 91.50 102 ARG A C 1
ATOM 811 O O . ARG A 1 102 ? 11.052 -2.651 -7.723 1.00 91.50 102 ARG A O 1
ATOM 818 N N . ASN A 1 103 ? 9.150 -3.817 -7.992 1.00 90.31 103 ASN A N 1
ATOM 819 C CA . ASN A 1 103 ? 9.812 -5.112 -8.121 1.00 90.31 103 ASN A CA 1
ATOM 820 C C . ASN A 1 103 ? 10.670 -5.179 -9.387 1.00 90.31 103 ASN A C 1
ATOM 822 O O . ASN A 1 103 ? 11.813 -5.616 -9.307 1.00 90.31 103 ASN A O 1
ATOM 826 N N . ARG A 1 104 ? 10.167 -4.678 -10.526 1.00 88.75 104 ARG A N 1
ATOM 827 C CA . ARG A 1 104 ? 10.951 -4.579 -11.770 1.00 88.75 104 ARG A CA 1
ATOM 828 C C . ARG A 1 104 ? 12.196 -3.718 -11.586 1.00 88.75 104 ARG A C 1
ATOM 830 O O . ARG A 1 104 ? 13.285 -4.170 -11.910 1.00 88.75 104 ARG A O 1
ATOM 837 N N . ASN A 1 105 ? 12.049 -2.529 -10.997 1.00 87.38 105 ASN A N 1
ATOM 838 C CA . ASN A 1 105 ? 13.178 -1.636 -10.735 1.00 87.38 105 ASN A CA 1
ATOM 839 C C . ASN A 1 105 ? 14.240 -2.326 -9.857 1.00 87.38 105 ASN A C 1
ATOM 841 O O . ASN A 1 105 ? 15.421 -2.346 -10.193 1.00 87.38 105 ASN A O 1
ATOM 845 N N . ARG A 1 106 ? 13.819 -3.011 -8.785 1.00 85.94 106 ARG A N 1
ATOM 846 C CA . ARG A 1 106 ? 14.733 -3.777 -7.924 1.00 85.94 106 ARG A CA 1
ATOM 847 C C . ARG A 1 106 ? 15.460 -4.895 -8.683 1.00 85.94 106 ARG A C 1
ATOM 849 O O . ARG A 1 106 ? 16.663 -5.061 -8.496 1.00 85.94 106 ARG A O 1
ATOM 856 N N . THR A 1 107 ? 14.760 -5.657 -9.522 1.00 87.31 107 THR A N 1
ATOM 857 C CA . THR A 1 107 ? 15.367 -6.729 -10.328 1.00 87.31 107 THR A CA 1
ATOM 858 C C . THR A 1 107 ? 16.364 -6.182 -11.349 1.00 87.31 107 THR A C 1
ATOM 860 O O . THR A 1 107 ? 17.451 -6.745 -11.498 1.00 87.31 107 THR A O 1
ATOM 863 N N . ASP A 1 108 ? 16.044 -5.068 -12.005 1.00 86.56 108 ASP A N 1
ATOM 864 C CA . ASP A 1 108 ? 16.936 -4.408 -12.960 1.00 86.56 108 ASP A CA 1
ATOM 865 C C . ASP A 1 108 ? 18.222 -3.917 -12.282 1.00 86.56 108 ASP A C 1
ATOM 867 O O . ASP A 1 108 ? 19.316 -4.117 -12.815 1.00 86.56 108 ASP A O 1
ATOM 871 N N . LEU A 1 109 ? 18.112 -3.328 -11.085 1.00 86.12 109 LEU A N 1
ATOM 872 C CA . LEU A 1 109 ? 19.265 -2.884 -10.296 1.00 86.12 109 LEU A CA 1
ATOM 873 C C . LEU A 1 109 ? 20.177 -4.058 -9.917 1.00 86.12 109 LEU A C 1
ATOM 875 O O . LEU A 1 109 ? 21.372 -4.012 -10.204 1.00 86.12 109 LEU A O 1
ATOM 879 N N . ILE A 1 110 ? 19.612 -5.144 -9.376 1.00 89.75 110 ILE A N 1
ATOM 880 C CA . ILE A 1 110 ? 20.371 -6.358 -9.021 1.00 89.75 110 ILE A CA 1
ATOM 881 C C . ILE A 1 110 ? 21.071 -6.945 -10.256 1.00 89.75 110 ILE A C 1
ATOM 883 O O . ILE A 1 110 ? 22.231 -7.359 -10.190 1.00 89.75 110 ILE A O 1
ATOM 887 N N . THR A 1 111 ? 20.388 -6.955 -11.403 1.00 89.88 111 THR A N 1
ATOM 888 C CA . THR A 1 111 ? 20.948 -7.469 -12.660 1.00 89.88 111 THR A CA 1
ATOM 889 C C . THR A 1 111 ? 22.141 -6.629 -13.120 1.00 89.88 111 THR A C 1
ATOM 891 O O . THR A 1 111 ? 23.174 -7.183 -13.499 1.00 89.88 111 THR A O 1
ATOM 894 N N . ARG A 1 112 ? 22.040 -5.295 -13.053 1.00 88.44 112 ARG A N 1
ATOM 895 C CA . ARG A 1 112 ? 23.137 -4.383 -13.417 1.00 88.44 112 ARG A CA 1
ATOM 896 C C . ARG A 1 112 ? 24.334 -4.520 -12.483 1.00 88.44 112 ARG A C 1
ATOM 898 O O . ARG A 1 112 ? 25.457 -4.601 -12.971 1.00 88.44 112 ARG A O 1
ATOM 905 N N . GLU A 1 113 ? 24.110 -4.593 -11.173 1.00 87.88 113 GLU A N 1
ATOM 906 C CA . GLU A 1 113 ? 25.187 -4.813 -10.199 1.00 87.88 113 GLU A CA 1
ATOM 907 C C . GLU A 1 113 ? 25.898 -6.146 -10.448 1.00 87.88 113 GLU A C 1
ATOM 909 O O . GLU A 1 113 ? 27.124 -6.185 -10.522 1.00 87.88 113 GLU A O 1
ATOM 914 N N . THR A 1 114 ? 25.145 -7.216 -10.714 1.00 87.69 114 THR A N 1
ATOM 915 C CA . THR A 1 114 ? 25.711 -8.536 -11.040 1.00 87.69 114 THR A CA 1
ATOM 916 C C . THR A 1 114 ? 26.576 -8.492 -12.307 1.00 87.69 114 THR A C 1
ATOM 918 O O . THR A 1 114 ? 27.670 -9.067 -12.347 1.00 87.69 114 THR A O 1
ATOM 921 N N . GLN A 1 115 ? 26.131 -7.780 -13.350 1.00 86.62 115 GLN A N 1
ATOM 922 C CA . GLN A 1 115 ? 26.924 -7.591 -14.571 1.00 86.62 115 GLN A CA 1
ATOM 923 C C . GLN A 1 115 ? 28.187 -6.752 -14.338 1.00 86.62 115 GLN A C 1
ATOM 925 O O . GLN A 1 115 ? 29.228 -7.024 -14.935 1.00 86.62 115 GLN A O 1
ATOM 930 N N . LEU A 1 116 ? 28.129 -5.738 -13.473 1.00 87.25 116 LEU A N 1
ATOM 931 C CA . LEU A 1 116 ? 29.304 -4.944 -13.117 1.00 87.25 116 LEU A CA 1
ATOM 932 C C . LEU A 1 116 ? 30.312 -5.780 -12.324 1.00 87.25 116 LEU A C 1
ATOM 934 O O . LEU A 1 116 ? 31.490 -5.787 -12.675 1.00 87.25 116 LEU A O 1
ATOM 938 N N . SER A 1 117 ? 29.864 -6.543 -11.325 1.00 83.12 117 SER A N 1
ATOM 939 C CA . SER A 1 117 ? 30.733 -7.424 -10.536 1.00 83.12 117 SER A CA 1
ATOM 940 C C . SER A 1 117 ? 31.423 -8.486 -11.398 1.00 83.12 117 SER A C 1
ATOM 942 O O . SER A 1 117 ? 32.628 -8.685 -11.263 1.00 83.12 117 SER A O 1
ATOM 944 N N . THR A 1 118 ? 30.700 -9.113 -12.333 1.00 76.06 118 THR A N 1
ATOM 945 C CA . THR A 1 118 ? 31.283 -10.090 -13.278 1.00 76.06 118 THR A CA 1
ATOM 946 C C . THR A 1 118 ? 32.258 -9.451 -14.270 1.00 76.06 118 THR A C 1
ATOM 948 O O . THR A 1 118 ? 33.284 -10.041 -14.607 1.00 76.06 118 THR A O 1
ATOM 951 N N . ARG A 1 119 ? 32.005 -8.217 -14.727 1.00 73.62 119 ARG A N 1
ATOM 952 C CA . ARG A 1 119 ? 32.981 -7.480 -15.547 1.00 73.62 119 ARG A CA 1
ATOM 953 C C . ARG A 1 119 ? 34.239 -7.125 -14.759 1.00 73.62 119 ARG A C 1
ATOM 955 O O . ARG A 1 119 ? 35.332 -7.310 -15.283 1.00 73.62 119 ARG A O 1
ATOM 962 N N . VAL A 1 120 ? 34.109 -6.667 -13.514 1.00 75.62 120 VAL A N 1
ATOM 963 C CA . VAL A 1 120 ? 35.256 -6.343 -12.647 1.00 75.62 120 VAL A CA 1
ATOM 964 C C . VAL A 1 120 ? 36.102 -7.589 -12.367 1.00 75.62 120 VAL A C 1
ATOM 966 O O . VAL A 1 120 ? 37.327 -7.520 -12.472 1.00 75.62 120 VAL A O 1
ATOM 969 N N . SER A 1 121 ? 35.479 -8.744 -12.103 1.00 69.19 121 SER A N 1
ATOM 970 C CA . SER A 1 121 ? 36.214 -10.005 -11.931 1.00 69.19 121 SER A CA 1
ATOM 971 C C . SER A 1 121 ? 36.943 -10.437 -13.207 1.00 69.19 121 SER A C 1
ATOM 973 O O . SER A 1 121 ? 38.078 -10.900 -13.132 1.00 69.19 121 SER A O 1
ATOM 975 N N . ASN A 1 122 ? 36.337 -10.237 -14.383 1.00 64.19 122 ASN A N 1
ATOM 976 C CA . ASN A 1 122 ? 36.960 -10.576 -15.667 1.00 64.19 122 ASN A CA 1
ATOM 977 C C . ASN A 1 122 ? 38.122 -9.636 -16.026 1.00 64.19 122 ASN A C 1
ATOM 979 O O . ASN A 1 122 ? 39.115 -10.092 -16.586 1.00 64.19 122 ASN A O 1
ATOM 983 N N . VAL A 1 123 ? 38.050 -8.349 -15.664 1.00 61.59 123 VAL A N 1
ATOM 984 C CA . VAL A 1 123 ? 39.166 -7.399 -15.836 1.00 61.59 123 VAL A CA 1
ATOM 985 C C . VAL A 1 123 ? 40.350 -7.765 -14.933 1.00 61.59 123 VAL A C 1
ATOM 987 O O . VAL A 1 123 ? 41.491 -7.703 -15.381 1.00 61.59 123 VAL A O 1
ATOM 990 N N . GLY A 1 124 ? 40.100 -8.226 -13.702 1.00 58.06 124 GLY A N 1
ATOM 991 C CA . GLY A 1 124 ? 41.148 -8.758 -12.819 1.00 58.06 124 GLY A CA 1
ATOM 992 C C . GLY A 1 124 ? 41.740 -10.105 -13.265 1.00 58.06 124 GLY A C 1
ATOM 993 O O . GLY A 1 124 ? 42.821 -10.470 -12.812 1.00 58.06 124 GLY A O 1
ATOM 994 N N . SER A 1 125 ? 41.057 -10.833 -14.158 1.00 54.50 125 SER A N 1
ATOM 995 C CA . SER A 1 125 ? 41.473 -12.138 -14.703 1.00 54.50 125 SER A CA 1
ATOM 996 C C . SER A 1 125 ? 42.137 -12.070 -16.084 1.00 54.50 125 SER A C 1
ATOM 998 O O . SER A 1 125 ? 42.449 -13.117 -16.652 1.00 54.50 125 SER A O 1
ATOM 1000 N N . PHE A 1 126 ? 42.412 -10.880 -16.635 1.00 44.16 126 PHE A N 1
ATOM 1001 C CA . PHE A 1 126 ? 43.325 -10.781 -17.777 1.00 44.16 126 PHE A CA 1
ATOM 1002 C C . PHE A 1 126 ? 44.724 -11.227 -17.333 1.00 44.16 126 PHE A C 1
ATOM 1004 O O . PHE A 1 126 ? 45.475 -10.470 -16.717 1.00 44.16 126 PHE A O 1
ATOM 1011 N N . SER A 1 127 ? 45.072 -12.484 -17.632 1.00 49.16 127 SER A N 1
ATOM 1012 C CA . SER A 1 127 ? 46.425 -13.002 -17.466 1.00 49.16 127 SER A CA 1
ATOM 1013 C C . SER A 1 127 ? 47.390 -12.133 -18.260 1.00 49.16 127 SER A C 1
ATOM 1015 O O . SER A 1 127 ? 47.426 -12.167 -19.489 1.00 49.16 127 SER A O 1
ATOM 1017 N N . ASN A 1 128 ? 48.212 -11.382 -17.537 1.00 44.97 128 ASN A N 1
ATOM 1018 C CA . ASN A 1 128 ? 49.443 -10.828 -18.064 1.00 44.97 128 ASN A CA 1
ATOM 1019 C C . ASN A 1 128 ? 50.340 -12.025 -18.426 1.00 44.97 128 ASN A C 1
ATOM 1021 O O . ASN A 1 128 ? 51.016 -12.592 -17.567 1.00 44.97 128 ASN A O 1
ATOM 1025 N N . SER A 1 129 ? 50.298 -12.489 -19.676 1.00 50.22 129 SER A N 1
ATOM 1026 C CA . SER A 1 129 ? 51.187 -13.547 -20.152 1.00 50.22 129 SER A CA 1
ATOM 1027 C C . SER A 1 129 ? 52.580 -12.960 -20.374 1.00 50.22 129 SER A C 1
ATOM 1029 O O . SER A 1 129 ? 52.987 -12.681 -21.501 1.00 50.22 129 SER A O 1
ATOM 1031 N N . LYS A 1 130 ? 53.322 -12.744 -19.288 1.00 41.19 130 LYS A N 1
ATOM 1032 C CA . LYS A 1 130 ? 54.778 -12.636 -19.359 1.00 41.19 130 LYS A CA 1
ATOM 1033 C C . LYS A 1 130 ? 55.408 -13.148 -18.076 1.00 41.19 130 LYS A C 1
ATOM 1035 O O . LYS A 1 130 ? 55.769 -12.397 -17.177 1.00 41.19 130 LYS A O 1
ATOM 1040 N N . THR A 1 131 ? 55.551 -14.465 -18.018 1.00 47.06 131 THR A N 1
ATOM 1041 C CA . THR A 1 131 ? 56.427 -15.139 -17.067 1.00 47.06 131 THR A CA 1
ATOM 1042 C C . THR A 1 131 ? 57.873 -14.793 -17.432 1.00 47.06 131 THR A C 1
ATOM 1044 O O . THR A 1 131 ? 58.437 -15.365 -18.360 1.00 47.06 131 THR A O 1
ATOM 1047 N N . MET A 1 132 ? 58.483 -13.841 -16.726 1.00 34.75 132 MET A N 1
ATOM 1048 C CA . MET A 1 132 ? 59.939 -13.797 -16.578 1.00 34.75 132 MET A CA 1
ATOM 1049 C C . MET A 1 132 ? 60.268 -14.204 -15.146 1.00 34.75 132 MET A C 1
ATOM 1051 O O . MET A 1 132 ? 60.040 -13.464 -14.193 1.00 34.75 132 MET A O 1
ATOM 1055 N N . HIS A 1 133 ? 60.771 -15.429 -15.017 1.00 45.47 133 HIS A N 1
ATOM 1056 C CA . HIS A 1 133 ? 61.514 -15.881 -13.851 1.00 45.47 133 HIS A CA 1
ATOM 1057 C C . HIS A 1 133 ? 62.777 -15.031 -13.701 1.00 45.47 133 HIS A C 1
ATOM 1059 O O . HIS A 1 133 ? 63.582 -15.010 -14.625 1.00 45.47 133 HIS A O 1
ATOM 1065 N N . SER A 1 134 ? 62.985 -14.429 -12.529 1.00 46.09 134 SER A N 1
ATOM 1066 C CA . SER A 1 134 ? 64.276 -14.435 -11.820 1.00 46.09 134 SER A CA 1
ATOM 1067 C C . SER A 1 134 ? 64.224 -13.524 -10.597 1.00 46.09 134 SER A C 1
ATOM 1069 O O . SER A 1 134 ? 63.799 -12.378 -10.707 1.00 46.09 134 SER A O 1
ATOM 1071 N N . GLY A 1 135 ? 64.772 -14.002 -9.479 1.00 40.47 135 GLY A N 1
ATOM 1072 C CA . GLY A 1 135 ? 65.306 -13.125 -8.438 1.00 40.47 135 GLY A CA 1
ATOM 1073 C C . GLY A 1 135 ? 64.504 -13.095 -7.146 1.00 40.47 135 GLY A C 1
ATOM 1074 O O . GLY A 1 135 ? 63.716 -12.193 -6.903 1.00 40.47 135 GLY A O 1
ATOM 1075 N N . HIS A 1 136 ? 64.778 -14.085 -6.301 1.00 48.06 136 HIS A N 1
ATOM 1076 C CA . HIS A 1 136 ? 64.732 -14.005 -4.843 1.00 48.06 136 HIS A CA 1
ATOM 1077 C C . HIS A 1 136 ? 64.883 -12.568 -4.302 1.00 48.06 136 HIS A C 1
ATOM 1079 O O . HIS A 1 136 ? 65.895 -11.920 -4.560 1.00 48.06 136 HIS A O 1
ATOM 1085 N N . SER A 1 137 ? 63.909 -12.084 -3.526 1.00 36.47 137 SER A N 1
ATOM 1086 C CA . SER A 1 137 ? 64.074 -10.953 -2.605 1.00 36.47 137 SER A CA 1
ATOM 1087 C C . SER A 1 137 ? 63.008 -11.017 -1.515 1.00 36.47 137 SER A C 1
ATOM 1089 O O . SER A 1 137 ? 61.843 -11.313 -1.768 1.00 36.47 137 SER A O 1
ATOM 1091 N N . ASN A 1 138 ? 63.462 -10.822 -0.285 1.00 39.75 138 ASN A N 1
ATOM 1092 C CA . ASN A 1 138 ? 62.795 -11.228 0.937 1.00 39.75 138 ASN A CA 1
ATOM 1093 C C . ASN A 1 138 ? 61.495 -10.473 1.246 1.00 39.75 138 ASN A C 1
ATOM 1095 O O . ASN A 1 138 ? 61.370 -9.268 1.052 1.00 39.75 138 ASN A O 1
ATOM 1099 N N . SER A 1 139 ? 60.571 -11.240 1.824 1.00 52.56 139 SER A N 1
ATOM 1100 C CA . SER A 1 139 ? 59.480 -10.820 2.702 1.00 52.56 139 SER A CA 1
ATOM 1101 C C . SER A 1 139 ? 59.838 -9.613 3.576 1.00 52.56 139 SER A C 1
ATOM 1103 O O . SER A 1 139 ? 60.775 -9.688 4.369 1.00 52.56 139 SER A O 1
ATOM 1105 N N . GLY A 1 140 ? 59.025 -8.554 3.523 1.00 50.62 140 GLY A N 1
ATOM 1106 C CA . GLY A 1 140 ? 59.027 -7.528 4.566 1.00 50.62 140 GLY A CA 1
ATOM 1107 C C . GLY A 1 140 ? 58.541 -6.157 4.114 1.00 50.62 140 GLY A C 1
ATOM 1108 O O . GLY A 1 140 ? 59.336 -5.239 3.977 1.00 50.62 140 GLY A O 1
ATOM 1109 N N . GLY A 1 141 ? 57.235 -5.976 3.924 1.00 51.66 141 GLY A N 1
ATOM 1110 C CA . GLY A 1 141 ? 56.700 -4.633 3.699 1.00 51.66 141 GLY A CA 1
ATOM 1111 C C . GLY A 1 141 ? 55.233 -4.646 3.317 1.00 51.66 141 GLY A C 1
ATOM 1112 O O . GLY A 1 141 ? 54.903 -4.716 2.142 1.00 51.66 141 GLY A O 1
ATOM 1113 N N . GLY A 1 142 ? 54.336 -4.597 4.300 1.00 48.06 142 GLY A N 1
ATOM 1114 C CA . GLY A 1 142 ? 52.905 -4.518 3.985 1.00 48.06 142 GLY A CA 1
ATOM 1115 C C . GLY A 1 142 ? 51.941 -4.462 5.162 1.00 48.06 142 GLY A C 1
ATOM 1116 O O . GLY A 1 142 ? 50.767 -4.192 4.949 1.00 48.06 142 GLY A O 1
ATOM 1117 N N . ILE A 1 143 ? 52.405 -4.670 6.400 1.00 49.69 143 ILE A N 1
ATOM 1118 C CA . ILE A 1 143 ? 51.519 -4.637 7.579 1.00 49.69 143 ILE A CA 1
ATOM 1119 C C . ILE A 1 143 ? 51.607 -3.289 8.320 1.00 49.69 143 ILE A C 1
ATOM 1121 O O . ILE A 1 143 ? 50.611 -2.810 8.850 1.00 49.69 143 ILE A O 1
ATOM 1125 N N . GLY A 1 144 ? 52.756 -2.602 8.293 1.00 51.50 144 GLY A N 1
ATOM 1126 C CA . GLY A 1 144 ? 52.933 -1.325 9.006 1.00 51.50 144 GLY A CA 1
ATOM 1127 C C . GLY A 1 144 ? 52.110 -0.155 8.446 1.00 51.50 144 GLY A C 1
ATOM 1128 O O . GLY A 1 144 ? 51.634 0.680 9.209 1.00 51.50 144 GLY A O 1
ATOM 1129 N N . PHE A 1 145 ? 51.892 -0.109 7.128 1.00 51.88 145 PHE A N 1
ATOM 1130 C CA . PHE A 1 145 ? 51.188 1.001 6.473 1.00 51.88 145 PHE A CA 1
ATOM 1131 C C . PHE A 1 145 ? 49.671 0.965 6.718 1.00 51.88 145 PHE A C 1
ATOM 1133 O O . PHE A 1 145 ? 49.067 1.993 7.020 1.00 51.88 145 PHE A O 1
ATOM 1140 N N . ILE A 1 146 ? 49.059 -0.225 6.668 1.00 56.00 146 ILE A N 1
ATOM 1141 C CA . ILE A 1 146 ? 47.618 -0.383 6.917 1.00 56.00 146 ILE A CA 1
ATOM 1142 C C . ILE A 1 146 ? 47.299 -0.173 8.400 1.00 56.00 146 ILE A C 1
ATOM 1144 O O . ILE A 1 146 ? 46.357 0.549 8.723 1.00 56.00 146 ILE A O 1
ATOM 1148 N N . THR A 1 147 ? 48.130 -0.700 9.307 1.00 57.25 147 THR A N 1
ATOM 1149 C CA . THR A 1 147 ? 47.987 -0.429 10.747 1.00 57.25 147 THR A CA 1
ATOM 1150 C C . THR A 1 147 ? 48.135 1.065 11.058 1.00 57.25 147 THR A C 1
ATOM 1152 O O . THR A 1 147 ? 47.379 1.594 11.869 1.00 57.25 147 THR A O 1
ATOM 1155 N N . GLY A 1 148 ? 49.041 1.775 10.376 1.00 57.22 148 GLY A N 1
ATOM 1156 C CA . GLY A 1 148 ? 49.227 3.220 10.543 1.00 57.22 148 GLY A CA 1
ATOM 1157 C C . GLY A 1 148 ? 48.011 4.059 10.130 1.00 57.22 148 GLY A C 1
ATOM 1158 O O . GLY A 1 148 ? 47.627 4.974 10.856 1.00 57.22 148 GLY A O 1
ATOM 1159 N N . ILE A 1 149 ? 47.360 3.725 9.009 1.00 60.22 149 ILE A N 1
ATOM 1160 C CA . ILE A 1 149 ? 46.156 4.438 8.543 1.00 60.22 149 ILE A CA 1
ATOM 1161 C C . ILE A 1 149 ? 44.980 4.210 9.500 1.00 60.22 149 ILE A C 1
ATOM 1163 O O . ILE A 1 149 ? 44.290 5.162 9.863 1.00 60.22 149 ILE A O 1
ATOM 1167 N N . VAL A 1 150 ? 44.771 2.971 9.957 1.00 60.22 150 VAL A N 1
ATOM 1168 C CA . VAL A 1 150 ? 43.686 2.654 10.901 1.00 60.22 150 VAL A CA 1
ATOM 1169 C C . VAL A 1 150 ? 43.892 3.377 12.238 1.00 60.22 150 VAL A C 1
ATOM 1171 O O . VAL A 1 150 ? 42.939 3.928 12.788 1.00 60.22 150 VAL A O 1
ATOM 1174 N N . LEU A 1 151 ? 45.132 3.452 12.732 1.00 59.22 151 LEU A N 1
ATOM 1175 C CA . LEU A 1 151 ? 45.451 4.143 13.984 1.00 59.22 151 LEU A CA 1
ATOM 1176 C C . LEU A 1 151 ? 45.274 5.671 13.877 1.00 59.22 151 LEU A C 1
ATOM 1178 O O . LEU A 1 151 ? 44.774 6.295 14.813 1.00 59.22 151 LEU A O 1
ATOM 1182 N N . ALA A 1 152 ? 45.614 6.272 12.731 1.00 60.00 152 ALA A N 1
ATOM 1183 C CA . ALA A 1 152 ? 45.431 7.706 12.490 1.00 60.00 152 ALA A CA 1
ATOM 1184 C C . ALA A 1 152 ? 43.947 8.116 12.435 1.00 60.00 152 ALA A C 1
ATOM 1186 O O . ALA A 1 152 ? 43.567 9.139 13.008 1.00 60.00 152 ALA A O 1
ATOM 1187 N N . VAL A 1 153 ? 43.093 7.303 11.801 1.00 60.38 153 VAL A N 1
ATOM 1188 C CA . VAL A 1 153 ? 41.639 7.545 11.746 1.00 60.38 153 VAL A CA 1
ATOM 1189 C C . VAL A 1 153 ? 41.008 7.417 13.138 1.00 60.38 153 VAL A C 1
ATOM 1191 O O . VAL A 1 153 ? 40.179 8.246 13.515 1.00 60.38 153 VAL A O 1
ATOM 1194 N N . LEU A 1 154 ? 41.446 6.441 13.941 1.00 59.44 154 LEU A N 1
ATOM 1195 C CA . LEU A 1 154 ? 40.950 6.257 15.308 1.00 59.44 154 LEU A CA 1
ATOM 1196 C C . LEU A 1 154 ? 41.308 7.444 16.223 1.00 59.44 154 LEU A C 1
ATOM 1198 O O . LEU A 1 154 ? 40.473 7.893 17.009 1.00 59.44 154 LEU A O 1
ATOM 1202 N N . ALA A 1 155 ? 42.526 7.984 16.098 1.00 59.75 155 ALA A N 1
ATOM 1203 C CA . ALA A 1 155 ? 42.973 9.133 16.884 1.00 59.75 155 ALA A CA 1
ATOM 1204 C C . ALA A 1 155 ? 42.152 10.400 16.579 1.00 59.75 155 ALA A C 1
ATOM 1206 O O . ALA A 1 155 ? 41.718 11.086 17.504 1.00 59.75 155 ALA A O 1
ATOM 1207 N N . PHE A 1 156 ? 41.855 10.683 15.306 1.00 58.47 156 PHE A N 1
ATOM 1208 C CA . PHE A 1 156 ? 41.048 11.852 14.926 1.00 58.47 156 PHE A CA 1
ATOM 1209 C C . PHE A 1 156 ? 39.571 11.749 15.341 1.00 58.47 156 PHE A C 1
ATOM 1211 O O . PHE A 1 156 ? 38.950 12.778 15.605 1.00 58.47 156 PHE A O 1
ATOM 1218 N N . SER A 1 157 ? 39.009 10.540 15.469 1.00 57.69 157 SER A N 1
ATOM 1219 C CA . SER A 1 157 ? 37.640 10.352 15.980 1.00 57.69 157 SER A CA 1
ATOM 1220 C C . SER A 1 157 ? 37.496 10.607 17.483 1.00 57.69 157 SER A C 1
ATOM 1222 O O . SER A 1 157 ? 36.403 10.937 17.935 1.00 57.69 157 SER A O 1
ATOM 1224 N N . ILE A 1 158 ?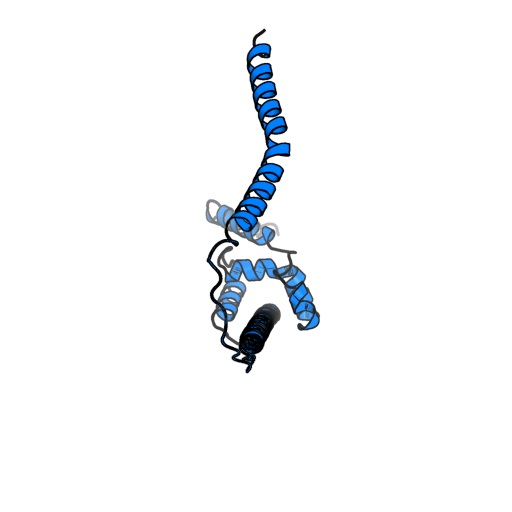 38.569 10.466 18.265 1.00 55.00 158 ILE A N 1
ATOM 1225 C CA . ILE A 1 158 ? 38.518 10.586 19.731 1.00 55.00 158 ILE A CA 1
ATOM 1226 C C . ILE A 1 158 ? 38.837 12.017 20.200 1.00 55.00 158 ILE A C 1
ATOM 1228 O O . ILE A 1 158 ? 38.282 12.482 21.199 1.00 55.00 158 ILE A O 1
ATOM 1232 N N . VAL A 1 159 ? 39.672 12.755 19.462 1.00 55.50 159 VAL A N 1
ATOM 1233 C CA . VAL A 1 159 ? 40.148 14.098 19.847 1.00 55.50 159 VAL A CA 1
ATOM 1234 C C . VAL A 1 159 ? 39.031 15.138 20.079 1.00 55.50 159 VAL A C 1
ATOM 1236 O O . VAL A 1 159 ? 39.130 15.858 21.073 1.00 55.50 159 VAL A O 1
ATOM 1239 N N . PRO A 1 160 ? 37.941 15.232 19.288 1.00 56.78 160 PRO A N 1
ATOM 1240 C CA . PRO A 1 160 ? 36.881 16.203 19.577 1.00 56.78 160 PRO A CA 1
ATOM 1241 C C . PRO A 1 160 ? 35.886 15.741 20.658 1.00 56.78 160 PRO A C 1
ATOM 1243 O O . PRO A 1 160 ? 35.080 16.544 21.120 1.00 56.78 160 PRO A O 1
ATOM 1246 N N . VAL A 1 161 ? 35.923 14.473 21.084 1.00 55.75 161 VAL A N 1
ATOM 1247 C CA . VAL A 1 161 ? 34.918 13.901 22.002 1.00 55.75 161 VAL A CA 1
ATOM 1248 C C . VAL A 1 161 ? 35.338 14.037 23.469 1.00 55.75 161 VAL A C 1
ATOM 1250 O O . VAL A 1 161 ? 34.496 14.277 24.336 1.00 55.75 161 VAL A O 1
ATOM 1253 N N . ILE A 1 162 ? 36.640 13.960 23.757 1.00 59.44 162 ILE A N 1
ATOM 1254 C CA . ILE A 1 162 ? 37.169 14.068 25.127 1.00 59.44 162 ILE A CA 1
ATOM 1255 C C . ILE A 1 162 ? 36.819 15.417 25.797 1.00 59.44 162 ILE A C 1
ATOM 1257 O O . ILE A 1 162 ? 36.336 15.385 26.933 1.00 59.44 162 ILE A O 1
ATOM 1261 N N . PRO A 1 163 ? 36.957 16.594 25.145 1.00 60.97 163 PRO A N 1
ATOM 1262 C CA . PRO A 1 163 ? 36.598 17.871 25.771 1.00 60.97 163 PRO A CA 1
ATOM 1263 C C . PRO A 1 163 ? 35.106 17.967 26.116 1.00 60.97 163 PRO A C 1
ATOM 1265 O O . PRO A 1 163 ? 34.743 18.533 27.145 1.00 60.97 163 PRO A O 1
ATOM 1268 N N . VAL A 1 164 ? 34.241 17.373 25.286 1.00 60.44 164 VAL A N 1
ATOM 1269 C CA . VAL A 1 164 ? 32.781 17.403 25.461 1.00 60.44 164 VAL A CA 1
ATOM 1270 C C . VAL A 1 164 ? 32.350 16.531 26.639 1.00 60.44 164 VAL A C 1
ATOM 1272 O O . VAL A 1 164 ? 31.531 16.962 27.446 1.00 60.44 164 VAL A O 1
ATOM 1275 N N . ILE A 1 165 ? 32.934 15.338 26.794 1.00 63.69 165 ILE A N 1
ATOM 1276 C CA . ILE A 1 165 ? 32.633 14.451 27.928 1.00 63.69 165 ILE A CA 1
ATOM 1277 C C . ILE A 1 165 ? 33.133 15.058 29.247 1.00 63.69 165 ILE A C 1
ATOM 1279 O O . ILE A 1 165 ? 32.410 15.030 30.243 1.00 63.69 165 ILE A O 1
ATOM 1283 N N . ILE A 1 166 ? 34.328 15.664 29.261 1.00 64.94 166 ILE A N 1
ATOM 1284 C CA . ILE A 1 166 ? 34.854 16.336 30.461 1.00 64.94 166 ILE A CA 1
ATOM 1285 C C . ILE A 1 166 ? 33.977 17.541 30.838 1.00 64.94 166 ILE A C 1
ATOM 1287 O O . ILE A 1 166 ? 33.642 17.694 32.012 1.00 64.94 166 ILE A O 1
ATOM 1291 N N . ALA A 1 167 ? 33.533 18.349 29.868 1.00 63.78 167 ALA A N 1
ATOM 1292 C CA . ALA A 1 167 ? 32.597 19.448 30.117 1.00 63.78 167 ALA A CA 1
ATOM 1293 C C . ALA A 1 167 ? 31.243 18.952 30.660 1.00 63.78 167 ALA A C 1
ATOM 1295 O O . ALA A 1 167 ? 30.673 19.571 31.559 1.00 63.78 167 ALA A O 1
ATOM 1296 N N . PHE A 1 168 ? 30.752 17.811 30.168 1.00 64.62 168 PHE A N 1
ATOM 1297 C CA . PHE A 1 168 ? 29.493 17.220 30.619 1.00 64.62 168 PHE A CA 1
ATOM 1298 C C . PHE A 1 168 ? 29.577 16.707 32.066 1.00 64.62 168 PHE A C 1
ATOM 1300 O O . PHE A 1 168 ? 28.686 16.973 32.872 1.00 64.62 168 PHE A O 1
ATOM 1307 N N . ILE A 1 169 ? 30.673 16.035 32.433 1.00 66.19 169 ILE A N 1
ATOM 1308 C CA . ILE A 1 169 ? 30.890 15.533 33.800 1.00 66.19 169 ILE A CA 1
ATOM 1309 C C . ILE A 1 169 ? 31.154 16.692 34.777 1.00 66.19 169 ILE A C 1
ATOM 1311 O O . ILE A 1 169 ? 30.590 16.706 35.873 1.00 66.19 169 ILE A O 1
ATOM 1315 N N . ALA A 1 170 ? 31.941 17.699 34.382 1.00 63.41 170 ALA A N 1
ATOM 1316 C CA . ALA A 1 170 ? 32.201 18.880 35.209 1.00 63.41 170 ALA A CA 1
ATOM 1317 C C . ALA A 1 170 ? 30.929 19.715 35.449 1.00 63.41 170 ALA A C 1
ATOM 1319 O O . ALA A 1 170 ? 30.675 20.140 36.577 1.00 63.41 170 ALA A O 1
ATOM 1320 N N . GLY A 1 171 ? 30.089 19.896 34.422 1.00 59.53 171 GLY A N 1
ATOM 1321 C CA . GLY A 1 171 ? 28.801 20.584 34.550 1.00 59.53 171 GLY A CA 1
ATOM 1322 C C . GLY A 1 171 ? 27.821 19.846 35.466 1.00 59.53 171 GLY A C 1
ATOM 1323 O O . GLY A 1 171 ? 27.153 20.466 36.296 1.00 59.53 171 GLY A O 1
ATOM 1324 N N . HIS A 1 172 ? 27.784 18.513 35.384 1.00 58.84 172 HIS A N 1
ATOM 1325 C CA . HIS A 1 172 ? 26.919 17.692 36.232 1.00 58.84 172 HIS A CA 1
ATOM 1326 C C . HIS A 1 172 ? 27.382 17.668 37.704 1.00 58.84 172 HIS A C 1
ATOM 1328 O O . HIS A 1 172 ? 26.551 17.665 38.613 1.00 58.84 172 HIS A O 1
ATOM 1334 N N . TRP A 1 173 ? 28.695 17.712 37.965 1.00 58.84 173 TRP A N 1
ATOM 1335 C CA . TRP A 1 173 ? 29.242 17.790 39.327 1.00 58.84 173 TRP A CA 1
ATOM 1336 C C . TRP A 1 173 ? 29.042 19.173 39.974 1.00 58.84 173 TRP A C 1
ATOM 1338 O O . TRP A 1 173 ? 28.715 19.256 41.160 1.00 58.84 173 TRP A O 1
ATOM 1348 N N . LEU A 1 174 ? 29.152 20.260 39.197 1.00 56.59 174 LEU A N 1
ATOM 1349 C CA . LEU A 1 174 ? 28.882 21.622 39.676 1.00 56.59 174 LEU A CA 1
ATOM 1350 C C . LEU A 1 174 ? 27.405 21.807 40.070 1.00 56.59 174 LEU A C 1
ATOM 1352 O O . LEU A 1 174 ? 27.111 22.393 41.111 1.00 56.59 174 LEU A O 1
ATOM 1356 N N . SER A 1 175 ? 26.477 21.253 39.282 1.00 58.12 175 SER A N 1
ATOM 1357 C CA . SER A 1 175 ? 25.036 21.313 39.565 1.00 58.12 175 SER A CA 1
ATOM 1358 C C . SER A 1 175 ? 24.650 20.567 40.853 1.00 58.12 175 SER A C 1
ATOM 1360 O O . SER A 1 175 ? 23.820 21.054 41.621 1.00 58.12 175 SER A O 1
ATOM 1362 N N . TYR A 1 176 ? 25.308 19.442 41.153 1.00 57.19 176 TYR A N 1
ATOM 1363 C CA . TYR A 1 176 ? 25.027 18.651 42.357 1.00 57.19 176 TYR A CA 1
ATOM 1364 C C . TYR A 1 176 ? 25.514 19.302 43.664 1.00 57.19 176 TYR A C 1
ATOM 1366 O O . TYR A 1 176 ? 24.895 19.096 44.708 1.00 57.19 176 TYR A O 1
ATOM 1374 N N . ASN A 1 177 ? 26.590 20.097 43.624 1.00 56.47 177 ASN A N 1
ATOM 1375 C CA . ASN A 1 177 ? 27.147 20.744 44.820 1.00 56.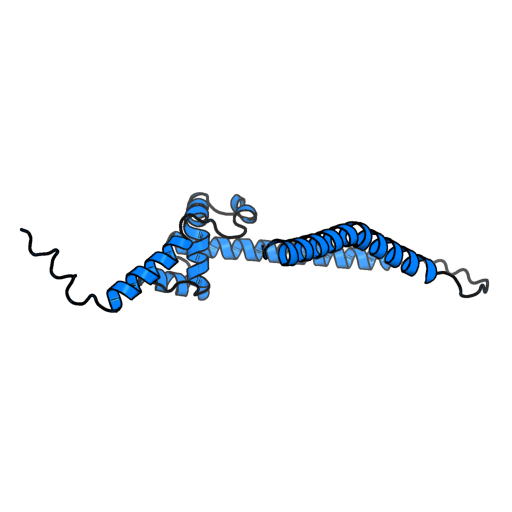47 177 ASN A CA 1
ATOM 1376 C C . ASN A 1 177 ? 26.591 22.153 45.092 1.00 56.47 177 ASN A C 1
ATOM 1378 O O . ASN A 1 177 ? 26.595 22.580 46.243 1.00 56.47 177 ASN A O 1
ATOM 1382 N N . PHE A 1 178 ? 26.073 22.862 44.082 1.00 57.34 178 PHE A N 1
ATOM 1383 C CA . PHE A 1 178 ? 25.480 24.199 44.263 1.00 57.34 178 PHE A CA 1
ATOM 1384 C C . PHE A 1 178 ? 23.953 24.203 44.440 1.00 57.34 178 PHE A C 1
ATOM 1386 O O . PHE A 1 178 ? 23.398 25.223 44.830 1.00 57.34 178 PHE A O 1
ATOM 1393 N N . GLY A 1 179 ? 23.268 23.072 44.225 1.00 51.47 179 GLY A N 1
ATOM 1394 C CA . GLY A 1 179 ? 21.829 22.923 44.495 1.00 51.47 179 GLY A CA 1
ATOM 1395 C C . GLY A 1 179 ? 21.463 22.694 45.970 1.00 51.47 179 GLY A C 1
ATOM 1396 O O . GLY A 1 179 ? 20.286 22.548 46.293 1.00 51.47 179 GLY A O 1
ATOM 1397 N N . LYS A 1 180 ? 22.452 22.644 46.872 1.00 52.31 180 LYS A N 1
ATOM 1398 C CA . LYS A 1 180 ? 22.246 22.657 48.327 1.00 52.31 180 LYS A CA 1
ATOM 1399 C C . LYS A 1 180 ? 22.847 23.924 48.933 1.00 52.31 180 LYS A C 1
ATOM 1401 O O . LYS A 1 180 ? 23.926 23.876 49.521 1.00 52.31 180 LYS A O 1
ATOM 1406 N N . LYS A 1 181 ? 22.127 25.035 48.814 1.00 46.81 181 LYS A N 1
ATOM 1407 C CA . LYS A 1 181 ? 22.061 26.100 49.821 1.00 46.81 181 LYS A CA 1
ATOM 1408 C C . LYS A 1 181 ? 20.823 26.948 49.586 1.00 46.81 181 LYS A C 1
ATOM 1410 O O . LYS A 1 181 ? 20.607 27.332 48.420 1.00 46.81 181 LYS A O 1
#

InterPro domains:
  IPR007335 Protein of unknown function DUF413 [PF04219] (50-99)